Protein AF-A0A8B9LZV0-F1 (afdb_monomer_lite)

Secondary structure (DSSP, 8-state):
--------HHHHHHHHHHHHHHS-HHHHHHHHHHHHHHS-HHHHTTTHHHHHHHHH--TTSSS-TT-TTT--TTT-HHHHHHHHHHHS--

Radius of gyration: 14.06 Å; chains: 1; bounding box: 25×28×47 Å

InterPro domains:
  IPR024129 Sphingomyelin phosphodiesterase 4 [PF14724] (1-89)
  IPR024129 Sphingomyelin phosphodiesterase 4 [PTHR12988] (1-89)

Foldseek 3Di:
DDDPPPQQLVNVLVVLVVCLVVPDLLVSLVVVVVCVVPDDVVSVVSCVVVLCCQAPNDPVRPRVHPPLVPLDCVPCVPSNVSVCVSPDDD

pLDDT: mean 82.22, std 12.01, range [34.97, 91.88]

Organism: NCBI:txid211598

Structure (mmCIF, N/CA/C/O backbone):
data_AF-A0A8B9LZV0-F1
#
_entry.id   AF-A0A8B9LZV0-F1
#
loop_
_atom_site.group_PDB
_atom_site.id
_atom_site.type_symbol
_atom_site.label_atom_id
_atom_site.label_alt_id
_atom_site.label_comp_id
_atom_site.label_asym_id
_atom_site.label_entity_id
_atom_site.label_seq_id
_atom_site.pdbx_PDB_ins_code
_atom_site.Cartn_x
_atom_site.Cartn_y
_atom_site.Cartn_z
_atom_site.occupancy
_atom_site.B_iso_or_equiv
_atom_site.auth_seq_id
_atom_site.auth_comp_id
_atom_site.auth_asym_id
_atom_site.auth_atom_id
_atom_site.pdbx_PDB_model_num
ATOM 1 N N . MET A 1 1 ? 6.625 -1.151 30.426 1.00 34.97 1 MET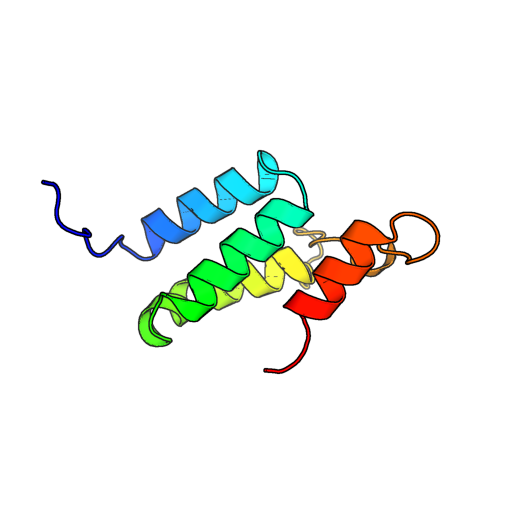 A N 1
ATOM 2 C CA . MET A 1 1 ? 5.848 -1.874 29.399 1.00 34.97 1 MET A CA 1
ATOM 3 C C . MET A 1 1 ? 4.713 -0.951 28.989 1.00 34.97 1 MET A C 1
ATOM 5 O O . MET A 1 1 ? 3.782 -0.786 29.765 1.00 34.97 1 MET A O 1
ATOM 9 N N . ALA A 1 2 ? 4.867 -0.219 27.884 1.00 37.59 2 ALA A N 1
ATOM 10 C CA . ALA A 1 2 ? 3.803 0.638 27.370 1.00 37.59 2 ALA A CA 1
ATOM 11 C C . ALA A 1 2 ? 2.752 -0.281 26.737 1.00 37.59 2 ALA A C 1
ATOM 13 O O . ALA A 1 2 ? 3.104 -1.097 25.888 1.00 37.59 2 ALA A O 1
ATOM 14 N N . GLY A 1 3 ? 1.507 -0.224 27.213 1.00 39.53 3 GLY A N 1
ATOM 15 C CA . GLY A 1 3 ? 0.412 -0.953 26.574 1.00 39.53 3 GLY A CA 1
ATOM 16 C C . GLY A 1 3 ? 0.257 -0.509 25.115 1.00 39.53 3 GLY A C 1
ATOM 17 O O . GLY A 1 3 ? 0.709 0.594 24.787 1.00 39.53 3 GLY A O 1
ATOM 18 N N . PRO A 1 4 ? -0.365 -1.325 24.246 1.00 50.16 4 PRO A N 1
ATOM 19 C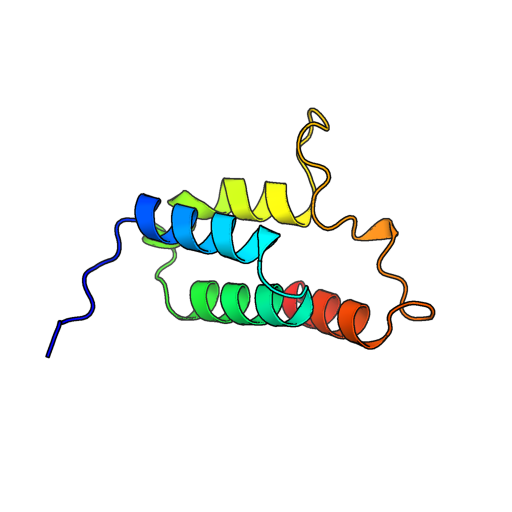 CA . PRO A 1 4 ? -0.723 -0.894 22.905 1.00 50.16 4 PRO A CA 1
ATOM 20 C C . PRO A 1 4 ? -1.759 0.214 23.079 1.00 50.16 4 PRO A C 1
ATOM 22 O O . PRO A 1 4 ? -2.945 -0.018 23.309 1.00 50.16 4 PRO A O 1
ATOM 25 N N . HIS A 1 5 ? -1.265 1.445 23.121 1.00 49.78 5 HIS A N 1
ATOM 26 C CA . HIS A 1 5 ? -2.079 2.635 23.116 1.00 49.78 5 HIS A CA 1
ATOM 27 C C . HIS A 1 5 ? -2.918 2.500 21.852 1.00 49.78 5 HIS A C 1
ATOM 29 O O . HIS A 1 5 ? -2.338 2.392 20.776 1.00 49.78 5 HIS A O 1
ATOM 35 N N . LEU A 1 6 ? -4.245 2.434 21.985 1.00 52.59 6 LEU A N 1
ATOM 36 C CA . LEU A 1 6 ? -5.172 2.623 20.873 1.00 52.59 6 LEU A CA 1
ATOM 37 C C . LEU A 1 6 ? -4.708 3.889 20.145 1.00 52.59 6 LEU A C 1
ATOM 39 O O . LEU A 1 6 ? -4.920 5.006 20.632 1.00 52.59 6 LEU A O 1
ATOM 43 N N . GLN A 1 7 ? -3.920 3.718 19.082 1.00 55.19 7 GLN A N 1
ATOM 44 C CA . GLN A 1 7 ? -3.375 4.820 18.314 1.00 55.19 7 GLN A CA 1
ATOM 45 C C . GLN A 1 7 ? -4.599 5.462 17.697 1.00 55.19 7 GLN A C 1
ATOM 47 O O . GLN A 1 7 ? -5.283 4.826 16.906 1.00 55.19 7 GLN A O 1
ATOM 52 N N . GLN A 1 8 ? -4.912 6.694 18.111 1.00 65.00 8 GLN A N 1
ATOM 53 C CA . GLN A 1 8 ? -5.997 7.440 17.490 1.00 65.00 8 GLN A CA 1
ATOM 54 C C . GLN A 1 8 ? -5.836 7.330 15.965 1.00 65.00 8 GLN A C 1
ATOM 56 O O . GLN A 1 8 ? -4.704 7.461 15.483 1.00 65.00 8 GLN A O 1
ATOM 61 N N . PRO A 1 9 ? -6.918 7.125 15.198 1.00 67.25 9 PRO A N 1
ATOM 62 C CA . PRO A 1 9 ? -6.834 6.935 13.750 1.00 67.25 9 PRO A CA 1
ATOM 63 C C . PRO A 1 9 ? -6.073 8.069 13.043 1.00 67.25 9 PRO A C 1
ATOM 65 O O . PRO A 1 9 ? -5.427 7.853 12.022 1.00 67.25 9 PRO A O 1
ATOM 68 N N . SER A 1 10 ? -6.068 9.270 13.631 1.00 74.50 10 SER A N 1
ATOM 69 C CA . SER A 1 10 ? -5.256 10.417 13.216 1.00 74.50 10 SER A CA 1
ATOM 70 C C . SER A 1 10 ? -3.742 10.187 13.316 1.00 74.50 10 SER A C 1
ATOM 72 O O . SER A 1 10 ? -3.007 10.584 12.414 1.00 74.50 10 SER A O 1
ATOM 74 N N . PHE A 1 11 ? -3.261 9.557 14.388 1.00 81.38 11 PHE A N 1
ATOM 75 C CA . PHE A 1 11 ? -1.844 9.255 14.583 1.00 81.38 11 PHE A CA 1
ATOM 76 C C . PHE A 1 11 ? -1.388 8.136 13.644 1.00 81.38 11 PHE A C 1
ATOM 78 O O . PHE A 1 11 ? -0.351 8.273 13.004 1.00 81.38 11 PHE A O 1
ATOM 85 N N . LEU A 1 12 ? -2.197 7.083 13.487 1.00 83.31 12 LEU A N 1
ATOM 86 C CA . LEU A 1 12 ? -1.926 6.021 12.517 1.00 83.31 12 LEU A CA 1
ATOM 87 C C . LEU A 1 12 ? -1.872 6.570 11.083 1.00 83.31 12 LEU A C 1
ATOM 89 O O . LEU A 1 12 ? -0.918 6.306 10.357 1.00 83.31 12 LEU A O 1
ATOM 93 N N . LEU A 1 13 ? -2.827 7.423 10.704 1.00 84.06 13 LEU A N 1
ATOM 94 C CA . LEU A 1 13 ? -2.815 8.105 9.410 1.00 84.06 13 LEU A CA 1
ATOM 95 C C . LEU A 1 13 ? -1.565 8.979 9.218 1.00 84.06 13 LEU A C 1
ATOM 97 O O . LEU A 1 13 ? -0.996 9.009 8.128 1.00 84.06 13 LEU A O 1
ATOM 101 N N . ALA A 1 14 ? -1.129 9.695 10.258 1.00 85.44 14 ALA A N 1
ATOM 102 C CA . ALA A 1 14 ? 0.080 10.514 10.199 1.00 85.44 14 ALA A CA 1
ATOM 103 C C . ALA A 1 14 ? 1.340 9.659 9.985 1.00 85.44 14 ALA A C 1
ATOM 105 O O . ALA A 1 14 ? 2.175 10.009 9.149 1.00 85.44 14 ALA A O 1
ATOM 106 N N . THR A 1 15 ? 1.450 8.523 10.682 1.00 85.94 15 THR A N 1
ATOM 107 C CA . THR A 1 15 ? 2.541 7.557 10.496 1.00 85.94 15 THR A CA 1
ATOM 108 C C . THR A 1 15 ? 2.538 6.985 9.082 1.00 85.94 15 THR A C 1
ATOM 110 O O . THR A 1 15 ? 3.555 7.071 8.398 1.00 85.94 15 THR A O 1
ATOM 113 N N . LEU A 1 16 ? 1.391 6.503 8.593 1.00 85.88 16 LEU A N 1
ATOM 114 C CA . LEU A 1 16 ? 1.272 5.946 7.241 1.00 85.88 16 LEU A CA 1
ATOM 115 C C . LEU A 1 16 ? 1.605 6.974 6.150 1.00 85.88 16 LEU A C 1
ATOM 117 O O . LEU A 1 16 ? 2.270 6.650 5.165 1.00 85.88 16 LEU A O 1
ATOM 121 N N . LYS A 1 17 ? 1.196 8.236 6.331 1.00 86.69 17 LYS A N 1
ATOM 122 C CA . LYS A 1 17 ? 1.568 9.334 5.426 1.00 86.69 17 LYS A CA 1
ATOM 123 C C . LYS A 1 17 ? 3.072 9.588 5.411 1.00 86.69 17 LYS A C 1
ATOM 125 O O . LYS A 1 17 ? 3.635 9.783 4.336 1.00 86.69 17 LYS A O 1
ATOM 130 N N . ALA A 1 18 ? 3.720 9.590 6.575 1.00 85.94 18 ALA A N 1
ATOM 131 C CA . ALA A 1 18 ? 5.168 9.755 6.661 1.00 85.94 18 ALA A CA 1
ATOM 132 C C . ALA A 1 18 ? 5.900 8.576 5.999 1.00 85.94 18 ALA A C 1
ATOM 134 O O . ALA A 1 18 ? 6.841 8.777 5.229 1.00 85.94 18 ALA A O 1
ATOM 135 N N . ASP A 1 19 ? 5.431 7.355 6.235 1.00 84.56 19 ASP A N 1
ATOM 136 C CA . ASP A 1 19 ? 5.981 6.138 5.642 1.00 84.56 19 ASP A CA 1
ATOM 137 C C . ASP A 1 19 ? 5.815 6.106 4.122 1.00 84.56 19 ASP A C 1
ATOM 139 O O . ASP A 1 19 ? 6.721 5.666 3.413 1.00 84.56 19 ASP A O 1
ATOM 143 N N . CYS A 1 20 ? 4.724 6.675 3.600 1.00 79.00 20 CYS A N 1
ATOM 144 C CA . CYS A 1 20 ? 4.511 6.822 2.164 1.00 79.00 20 CYS A CA 1
ATOM 145 C C . CYS A 1 20 ? 5.631 7.589 1.444 1.00 79.00 20 CYS A C 1
ATOM 147 O O . CYS A 1 20 ? 5.851 7.335 0.262 1.00 79.00 20 CYS A O 1
ATOM 149 N N . VAL A 1 21 ? 6.336 8.497 2.124 1.00 78.31 21 VAL A N 1
ATOM 150 C CA . VAL A 1 21 ? 7.413 9.313 1.531 1.00 78.31 21 VAL A CA 1
ATOM 151 C C . VAL A 1 21 ? 8.800 8.758 1.863 1.00 78.31 21 VAL A C 1
ATOM 153 O O . VAL A 1 21 ? 9.728 8.916 1.075 1.00 78.31 21 VAL A O 1
ATOM 156 N N . ASN A 1 22 ? 8.942 8.094 3.012 1.00 84.94 22 ASN A N 1
ATOM 157 C CA . ASN A 1 22 ? 10.245 7.686 3.537 1.00 84.94 22 ASN A CA 1
ATOM 158 C C . ASN A 1 22 ? 10.613 6.222 3.248 1.00 84.94 22 ASN A C 1
ATOM 160 O O . ASN A 1 22 ? 11.798 5.888 3.266 1.00 84.94 22 ASN A O 1
ATOM 164 N N . LYS A 1 23 ? 9.634 5.341 2.998 1.00 87.31 23 LYS A N 1
ATOM 165 C CA . LYS A 1 23 ? 9.867 3.900 2.806 1.00 87.31 23 LYS A CA 1
ATOM 166 C C . LYS A 1 23 ? 9.801 3.485 1.328 1.00 87.31 23 LYS A C 1
ATOM 168 O O . LYS A 1 23 ? 9.032 4.061 0.553 1.00 87.31 23 LYS A O 1
ATOM 173 N N . PRO A 1 24 ? 10.566 2.454 0.915 1.00 88.75 24 PRO A N 1
ATOM 174 C CA . PRO A 1 24 ? 10.469 1.900 -0.435 1.00 88.75 24 PRO A CA 1
ATOM 175 C C . PRO A 1 24 ? 9.085 1.280 -0.688 1.00 88.75 24 PRO A C 1
ATOM 177 O O . PRO A 1 24 ? 8.395 0.872 0.244 1.00 88.75 24 PRO A O 1
ATOM 180 N N . PHE A 1 25 ? 8.667 1.198 -1.957 1.00 87.69 25 PHE A N 1
ATOM 181 C CA . PHE A 1 25 ? 7.332 0.727 -2.364 1.00 87.69 25 PHE A CA 1
ATOM 182 C C . PHE A 1 25 ? 6.926 -0.618 -1.748 1.00 87.69 25 PHE A C 1
ATOM 184 O O . PHE A 1 25 ? 5.846 -0.725 -1.175 1.00 87.69 25 PHE A O 1
ATOM 191 N N . VAL A 1 26 ? 7.818 -1.608 -1.800 1.00 89.69 26 VAL A N 1
ATOM 192 C CA . VAL A 1 26 ? 7.563 -2.953 -1.262 1.00 89.69 26 VAL A CA 1
ATOM 193 C C . VAL A 1 26 ? 7.269 -2.918 0.239 1.00 89.69 26 VAL A C 1
ATOM 195 O O . VAL A 1 26 ? 6.292 -3.502 0.692 1.00 89.69 26 VAL A O 1
ATOM 198 N N . GLN A 1 27 ? 8.071 -2.171 1.003 1.00 89.00 27 GLN A N 1
ATOM 199 C CA . GLN A 1 27 ? 7.879 -2.044 2.447 1.00 89.00 27 GLN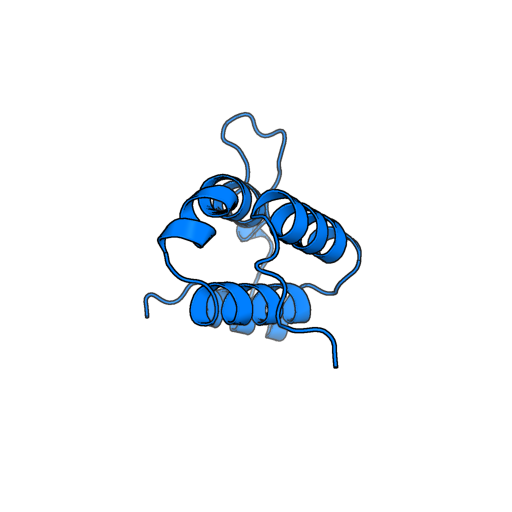 A CA 1
ATOM 200 C C . GLN A 1 27 ? 6.553 -1.352 2.773 1.00 89.00 27 GLN A C 1
ATOM 202 O O . GLN A 1 27 ? 5.853 -1.768 3.687 1.00 89.00 27 GLN A O 1
ATOM 207 N N . ARG A 1 28 ? 6.182 -0.328 1.992 1.00 89.81 28 ARG A N 1
ATOM 208 C CA . ARG A 1 28 ? 4.900 0.370 2.151 1.00 89.81 28 ARG A CA 1
ATOM 209 C C . ARG A 1 28 ? 3.710 -0.570 1.955 1.00 89.81 28 ARG A C 1
ATOM 211 O O . ARG A 1 28 ? 2.764 -0.476 2.724 1.00 89.81 28 ARG A O 1
ATOM 218 N N . CYS A 1 29 ? 3.759 -1.465 0.967 1.00 90.06 29 CYS A N 1
ATOM 219 C CA . CYS A 1 29 ? 2.683 -2.434 0.738 1.00 90.06 29 CYS A CA 1
ATOM 220 C C . CYS A 1 29 ? 2.537 -3.400 1.919 1.00 90.06 29 CYS A C 1
ATOM 222 O O . CYS A 1 29 ? 1.435 -3.548 2.431 1.00 90.06 29 CYS A O 1
ATOM 224 N N . HIS A 1 30 ? 3.641 -3.976 2.404 1.00 89.31 30 HIS A N 1
ATOM 225 C CA . HIS A 1 30 ? 3.604 -4.897 3.545 1.00 89.31 30 HIS A CA 1
ATOM 226 C C . HIS A 1 30 ? 3.165 -4.229 4.853 1.00 89.31 30 HIS A C 1
ATOM 228 O O . HIS A 1 30 ? 2.399 -4.815 5.615 1.00 89.31 30 HIS A O 1
ATOM 234 N N . ASP A 1 31 ? 3.615 -3.000 5.119 1.00 88.81 31 ASP A N 1
ATOM 235 C CA . ASP A 1 31 ? 3.185 -2.260 6.310 1.00 88.81 31 ASP A CA 1
ATOM 236 C C . ASP A 1 31 ? 1.678 -1.950 6.247 1.00 88.81 31 ASP A C 1
ATOM 238 O O . ASP A 1 31 ? 0.980 -2.044 7.255 1.00 88.81 31 ASP A O 1
ATOM 242 N N . LEU A 1 32 ? 1.157 -1.605 5.062 1.00 88.69 32 LEU A N 1
ATOM 243 C CA . LEU A 1 32 ? -0.274 -1.369 4.859 1.00 88.69 32 LEU A CA 1
ATOM 244 C C . LEU A 1 32 ? -1.099 -2.645 4.993 1.00 88.69 32 LEU A C 1
ATOM 246 O O . LEU A 1 32 ? -2.147 -2.609 5.626 1.00 88.69 32 LEU A O 1
ATOM 250 N N . GLU A 1 33 ? -0.628 -3.752 4.429 1.00 88.56 33 GLU A N 1
ATOM 251 C CA . GLU A 1 33 ? -1.240 -5.075 4.570 1.00 88.56 33 GLU A CA 1
ATOM 252 C C . GLU A 1 33 ? -1.348 -5.468 6.047 1.00 88.56 33 GLU A C 1
ATOM 254 O O . GLU A 1 33 ? -2.441 -5.734 6.538 1.00 88.56 33 GLU A O 1
ATOM 259 N N . THR A 1 34 ? -0.241 -5.342 6.782 1.00 88.75 34 THR A N 1
ATOM 260 C CA . THR A 1 34 ? -0.183 -5.598 8.227 1.00 88.75 34 THR A CA 1
ATOM 261 C C . THR A 1 34 ? -1.193 -4.731 8.986 1.00 88.75 34 THR A C 1
ATOM 263 O O . THR A 1 34 ? -1.953 -5.231 9.807 1.00 88.75 34 THR A O 1
ATOM 266 N N . VAL A 1 35 ? -1.280 -3.432 8.676 1.00 86.88 35 VAL A N 1
ATOM 267 C CA . VAL A 1 35 ? -2.266 -2.537 9.306 1.00 86.88 35 VAL A CA 1
ATOM 268 C C . VAL A 1 35 ? -3.706 -2.935 8.966 1.00 86.88 35 VAL A C 1
ATOM 270 O O . VAL A 1 35 ?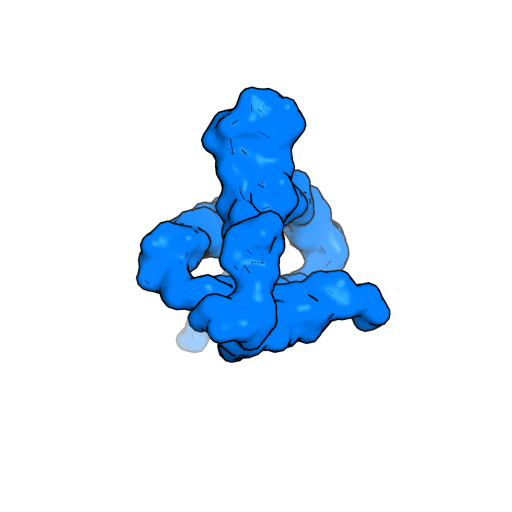 -4.578 -2.859 9.830 1.00 86.88 35 VAL A O 1
ATOM 273 N N . ILE A 1 36 ? -3.986 -3.350 7.732 1.00 87.00 36 ILE A N 1
ATOM 274 C CA . ILE A 1 36 ? -5.328 -3.791 7.329 1.00 87.00 36 ILE A CA 1
ATOM 275 C C . ILE A 1 36 ? -5.727 -5.077 8.070 1.00 87.00 36 ILE A C 1
ATOM 277 O O . ILE A 1 36 ? -6.891 -5.219 8.439 1.00 87.00 36 ILE A O 1
ATOM 281 N N . GLU A 1 37 ? -4.783 -5.982 8.329 1.00 87.31 37 GLU A N 1
ATOM 282 C CA . GLU A 1 37 ? -5.032 -7.224 9.069 1.00 87.31 37 GLU A CA 1
ATOM 283 C C . GLU A 1 37 ? -5.119 -7.020 10.591 1.00 87.31 37 GLU A C 1
ATOM 285 O O . GLU A 1 37 ? -5.943 -7.650 11.258 1.00 87.31 37 GLU A O 1
ATOM 290 N N . GLU A 1 38 ? -4.293 -6.139 11.163 1.00 87.62 38 GLU A N 1
ATOM 291 C CA . GLU A 1 38 ? -4.208 -5.940 12.616 1.00 87.62 38 GLU A CA 1
ATOM 292 C C . GLU A 1 38 ? -5.309 -5.027 13.179 1.00 87.62 38 GLU A C 1
ATOM 294 O O . GLU A 1 38 ? -5.677 -5.152 14.353 1.00 87.62 38 GLU A O 1
ATOM 299 N N . PHE A 1 39 ? -5.848 -4.100 12.379 1.00 84.44 39 PHE A N 1
ATOM 300 C CA . PHE A 1 39 ? -6.818 -3.113 12.858 1.00 84.44 39 PHE A CA 1
ATOM 301 C C . PHE A 1 39 ? -8.264 -3.497 12.514 1.00 84.44 39 PHE A C 1
ATOM 303 O O . PHE A 1 39 ? -8.571 -3.911 11.398 1.00 84.44 39 PHE A O 1
ATOM 310 N N . PRO A 1 40 ? -9.222 -3.300 13.441 1.00 84.25 40 PRO A N 1
ATOM 311 C CA . PRO A 1 40 ? -10.623 -3.578 13.162 1.00 84.25 40 PRO A CA 1
ATOM 312 C C . PRO A 1 40 ? -11.175 -2.603 12.114 1.00 84.25 40 PRO A C 1
ATOM 314 O O . PRO A 1 40 ? -10.844 -1.416 12.117 1.00 84.25 40 PRO A O 1
ATOM 317 N N . ALA A 1 41 ? -12.124 -3.067 11.294 1.00 84.50 41 ALA A N 1
ATOM 318 C CA . ALA A 1 41 ? -12.736 -2.278 10.217 1.00 84.50 41 ALA A CA 1
ATOM 319 C C . ALA A 1 41 ? -13.197 -0.873 10.655 1.00 84.50 41 ALA A C 1
ATOM 321 O O . ALA A 1 41 ? -13.033 0.100 9.926 1.00 84.50 41 ALA A O 1
ATOM 322 N N . LYS A 1 42 ? -13.713 -0.740 11.884 1.00 82.56 42 LYS A N 1
ATOM 323 C CA . LYS A 1 42 ? -14.147 0.544 12.454 1.00 82.56 42 LYS A CA 1
ATOM 324 C C . LYS A 1 42 ? -13.024 1.589 12.529 1.00 82.56 42 LYS A C 1
ATOM 326 O O . LYS A 1 42 ? -13.290 2.766 12.303 1.00 82.56 42 LYS A O 1
ATOM 331 N N . GLU A 1 43 ? -11.806 1.171 12.860 1.00 81.56 43 GLU A N 1
ATOM 332 C CA . GLU A 1 43 ? -10.623 2.040 12.891 1.00 81.56 43 GLU A CA 1
ATOM 333 C C . GLU A 1 43 ? -10.138 2.309 11.458 1.00 81.56 43 GLU A C 1
ATOM 335 O O . GLU A 1 43 ? -9.847 3.453 11.100 1.00 81.56 43 GLU A O 1
ATOM 340 N N . LEU A 1 44 ? -10.159 1.275 10.605 1.00 84.88 44 LEU A N 1
ATOM 341 C CA . LEU A 1 44 ? -9.756 1.371 9.199 1.00 84.88 44 LEU A CA 1
ATOM 342 C C . LEU A 1 44 ? -10.635 2.329 8.386 1.00 84.88 44 LEU A C 1
ATOM 344 O O . LEU A 1 44 ? -10.136 3.019 7.502 1.00 84.88 44 LEU A O 1
ATOM 348 N N . HIS A 1 45 ? -11.926 2.450 8.703 1.00 86.25 45 HIS A N 1
ATOM 349 C CA . HIS A 1 45 ? -12.834 3.379 8.020 1.00 86.25 45 HIS A CA 1
ATOM 350 C C . HIS A 1 45 ? -12.330 4.831 8.033 1.00 86.25 45 HIS A C 1
ATOM 352 O O . HIS A 1 45 ? -12.590 5.571 7.087 1.00 86.25 45 HIS A O 1
ATOM 358 N N . GLY A 1 46 ? -11.601 5.246 9.076 1.00 84.62 46 GLY A N 1
ATOM 359 C CA . GLY A 1 46 ? -11.042 6.597 9.163 1.00 84.62 46 GLY A CA 1
ATOM 360 C C . GLY A 1 46 ? -9.869 6.847 8.212 1.00 84.62 46 GLY A C 1
ATOM 361 O O . GLY A 1 46 ? -9.635 7.988 7.821 1.00 84.62 46 GLY A O 1
ATOM 362 N N . ILE A 1 47 ? -9.144 5.795 7.824 1.00 86.50 47 ILE A N 1
ATOM 363 C CA . ILE A 1 47 ? -7.958 5.884 6.957 1.00 86.50 47 ILE A CA 1
ATOM 364 C C . ILE A 1 47 ? -8.239 5.442 5.523 1.00 86.50 47 ILE A C 1
ATOM 366 O O . ILE A 1 47 ? -7.510 5.830 4.614 1.00 86.50 47 ILE A O 1
ATOM 370 N N . PHE A 1 48 ? -9.299 4.659 5.315 1.00 87.38 48 PHE A N 1
ATOM 371 C CA . PHE A 1 48 ? -9.640 4.059 4.031 1.00 87.38 48 PHE A CA 1
ATOM 372 C C . PHE A 1 48 ? -9.768 5.079 2.888 1.00 87.38 48 PHE A C 1
ATOM 374 O O . PHE A 1 48 ? -9.200 4.826 1.827 1.00 87.38 48 PHE A O 1
ATOM 381 N N . PRO A 1 49 ? -10.415 6.252 3.069 1.00 89.25 49 PRO A N 1
ATOM 382 C CA . PRO A 1 49 ? -10.485 7.254 2.007 1.00 89.25 49 PRO A CA 1
ATOM 383 C C . PRO A 1 49 ? -9.094 7.700 1.547 1.00 89.25 49 PRO A C 1
ATOM 385 O O . PRO A 1 49 ? -8.796 7.678 0.357 1.00 89.25 49 PRO A O 1
ATOM 388 N N . TRP A 1 50 ? -8.209 8.001 2.503 1.00 88.19 50 TRP A N 1
ATOM 389 C CA . TRP A 1 50 ? -6.837 8.387 2.196 1.00 88.19 50 TRP A CA 1
ATOM 390 C C . TRP A 1 50 ? -6.046 7.245 1.549 1.00 88.19 50 TRP A C 1
ATOM 392 O O . TRP A 1 50 ? -5.305 7.489 0.604 1.00 88.19 50 TRP A O 1
ATOM 402 N N . LEU A 1 51 ? -6.208 6.009 2.030 1.00 88.62 51 LEU A N 1
ATOM 403 C CA . LEU A 1 51 ? -5.544 4.832 1.470 1.00 88.62 51 LEU A CA 1
ATOM 404 C C . LEU A 1 51 ? -5.875 4.675 -0.022 1.00 88.62 51 LEU A C 1
ATOM 406 O O . LEU A 1 51 ? -4.975 4.532 -0.848 1.00 88.62 51 LEU A O 1
ATOM 410 N N . VAL A 1 52 ? -7.164 4.759 -0.365 1.00 89.81 52 VAL A N 1
ATOM 411 C CA . VAL A 1 52 ? -7.654 4.668 -1.747 1.00 89.81 52 VAL A CA 1
ATOM 412 C C . VAL A 1 52 ? -7.058 5.784 -2.602 1.00 89.81 52 VAL A C 1
ATOM 414 O O . VAL A 1 52 ? -6.518 5.507 -3.672 1.00 89.81 52 VAL A O 1
ATOM 417 N N . GLU A 1 53 ? -7.081 7.029 -2.123 1.00 90.81 53 GLU A N 1
ATOM 418 C CA . GLU A 1 53 ? -6.473 8.158 -2.836 1.00 90.81 53 GLU A CA 1
ATOM 419 C C . GLU A 1 53 ? -4.955 7.994 -2.997 1.00 90.81 53 GLU A C 1
ATOM 421 O O . GLU A 1 53 ? -4.396 8.325 -4.040 1.00 90.81 53 GLU A O 1
ATOM 426 N N . SER A 1 54 ? -4.263 7.445 -1.999 1.00 88.56 54 SER A N 1
ATOM 427 C CA . SER A 1 54 ? -2.823 7.193 -2.063 1.00 88.56 54 SER A CA 1
ATOM 428 C C . SER A 1 54 ? -2.446 6.078 -3.033 1.00 88.56 54 SER A C 1
ATOM 430 O O . SER A 1 54 ? -1.377 6.163 -3.631 1.00 88.56 54 SER A O 1
ATOM 432 N N . ILE A 1 55 ? -3.298 5.071 -3.226 1.00 89.38 55 ILE A N 1
ATOM 433 C CA . ILE A 1 55 ? -3.053 3.970 -4.166 1.00 89.38 55 ILE A CA 1
ATOM 434 C C . ILE A 1 55 ? -3.444 4.380 -5.590 1.00 89.38 55 ILE A C 1
ATOM 436 O O . ILE A 1 55 ? -2.624 4.313 -6.509 1.00 89.38 55 ILE A O 1
ATOM 440 N N . PHE A 1 56 ? -4.688 4.821 -5.779 1.00 90.06 56 PHE A N 1
ATOM 441 C CA . PHE A 1 56 ? -5.280 5.042 -7.103 1.00 90.06 56 PHE A CA 1
ATOM 442 C C . PHE A 1 56 ? -5.128 6.475 -7.615 1.00 90.06 56 PHE A C 1
ATOM 444 O O . PHE A 1 56 ? -5.206 6.703 -8.823 1.00 90.06 56 PHE A O 1
ATOM 451 N N . GLY A 1 57 ? -4.867 7.420 -6.717 1.00 90.31 57 GLY A N 1
ATOM 452 C CA . GLY A 1 57 ? -4.905 8.848 -6.996 1.00 90.31 57 GLY A CA 1
ATOM 453 C C . GLY A 1 57 ? -6.267 9.467 -6.685 1.00 90.31 57 GLY A C 1
ATOM 454 O O . GLY A 1 57 ? -7.276 8.769 -6.557 1.00 90.31 57 GLY A O 1
ATOM 455 N N . SER A 1 58 ? -6.291 10.792 -6.553 1.00 89.31 58 SER A N 1
ATOM 456 C CA . SER A 1 58 ? -7.523 11.560 -6.365 1.00 89.31 58 SER A CA 1
ATOM 457 C C . SER A 1 58 ? -8.191 11.867 -7.709 1.00 89.31 58 SER A C 1
ATOM 459 O O . SER A 1 58 ? -7.538 11.974 -8.750 1.00 89.31 58 SER A O 1
ATOM 461 N N . LEU A 1 59 ? -9.516 12.034 -7.692 1.00 84.31 59 LEU A N 1
ATOM 462 C CA . LEU A 1 59 ? -10.319 12.381 -8.876 1.00 84.31 59 LEU A CA 1
ATOM 463 C C . LEU A 1 59 ? -9.956 13.757 -9.452 1.00 84.31 59 LEU A C 1
ATOM 465 O O . LEU A 1 59 ? -9.962 13.950 -10.665 1.00 84.31 59 LEU A O 1
ATOM 469 N N . ASP A 1 60 ? -9.626 14.701 -8.576 1.00 87.06 60 ASP A N 1
ATOM 470 C CA . ASP A 1 60 ? -9.117 16.039 -8.896 1.00 87.06 60 ASP A CA 1
ATOM 471 C C . ASP A 1 60 ? -7.672 16.035 -9.429 1.00 87.06 60 ASP A C 1
ATOM 473 O O . ASP A 1 60 ? -7.200 17.059 -9.924 1.00 87.06 60 ASP A O 1
ATOM 477 N N . GLY A 1 61 ? -6.972 14.897 -9.367 1.00 80.94 61 GLY A N 1
ATOM 478 C CA . GLY A 1 61 ? -5.617 14.734 -9.891 1.00 80.94 61 GLY A CA 1
ATOM 479 C C . GLY A 1 61 ? -4.519 15.389 -9.050 1.00 80.94 61 GLY A C 1
ATOM 480 O O . GLY A 1 61 ? -3.365 15.400 -9.479 1.00 80.94 61 GLY A O 1
ATOM 481 N N . ILE A 1 62 ? -4.840 15.919 -7.863 1.00 85.44 62 ILE A N 1
ATOM 482 C CA . ILE A 1 62 ? -3.852 16.473 -6.924 1.00 85.44 62 ILE A CA 1
ATOM 483 C C . ILE A 1 62 ? -2.967 15.352 -6.366 1.00 85.44 62 ILE A C 1
ATOM 485 O O . ILE A 1 62 ? -1.753 15.517 -6.238 1.00 85.44 62 ILE A O 1
ATOM 489 N N . ILE A 1 63 ? -3.560 14.198 -6.055 1.00 85.56 63 ILE A N 1
ATOM 490 C CA . ILE A 1 63 ? -2.846 13.009 -5.595 1.00 85.56 63 ILE A CA 1
ATOM 491 C C . ILE A 1 63 ? -2.669 12.078 -6.795 1.00 85.56 63 IL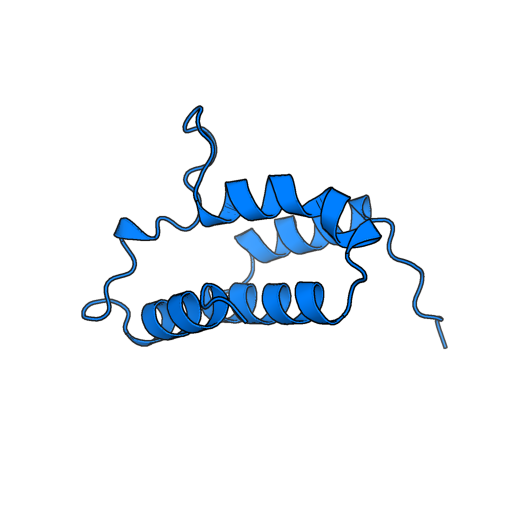E A C 1
ATOM 493 O O . ILE A 1 63 ? -3.634 11.554 -7.338 1.00 85.56 63 ILE A O 1
ATOM 497 N N . VAL A 1 64 ? -1.420 11.849 -7.207 1.00 84.69 64 VAL A N 1
ATOM 498 C CA . VAL A 1 64 ? -1.082 10.978 -8.355 1.00 84.69 64 VAL A CA 1
ATOM 499 C C . VAL A 1 64 ? -1.262 9.479 -8.059 1.00 84.69 64 VAL A C 1
ATOM 501 O O . VAL A 1 64 ? -1.314 8.655 -8.973 1.00 84.69 64 VAL A O 1
ATOM 504 N N . GLY A 1 65 ? -1.357 9.120 -6.780 1.00 88.19 65 GLY A N 1
ATOM 505 C CA . GLY A 1 65 ? -1.406 7.741 -6.313 1.00 88.19 65 GLY A CA 1
ATOM 506 C C . GLY A 1 65 ? -0.055 7.026 -6.430 1.00 88.19 65 GLY A C 1
ATOM 507 O O . GLY A 1 65 ? 1.000 7.651 -6.554 1.00 88.19 65 GLY A O 1
ATOM 508 N N . TRP A 1 66 ? -0.072 5.696 -6.463 1.00 87.75 66 TRP A N 1
ATOM 509 C CA . TRP A 1 66 ? 1.123 4.874 -6.706 1.00 87.75 66 TRP A CA 1
ATOM 510 C C . TRP A 1 66 ? 1.520 4.799 -8.178 1.00 87.75 66 TRP A C 1
ATOM 512 O O . TRP A 1 66 ? 2.514 4.163 -8.518 1.00 87.75 66 TRP A O 1
ATOM 522 N N . ASN A 1 67 ? 0.751 5.447 -9.058 1.00 86.56 67 ASN A N 1
ATOM 523 C CA . ASN A 1 67 ? 0.938 5.385 -10.500 1.00 86.56 67 ASN A CA 1
ATOM 524 C C . ASN A 1 67 ? 1.030 3.929 -10.992 1.00 86.56 67 ASN A C 1
ATOM 526 O O . ASN A 1 67 ? 1.972 3.537 -11.682 1.00 86.56 67 ASN A O 1
ATOM 530 N N . LEU A 1 68 ? 0.017 3.126 -10.644 1.00 84.81 68 LEU A N 1
ATOM 531 C CA . LEU A 1 68 ? -0.078 1.702 -10.997 1.00 84.81 68 LEU A CA 1
ATOM 532 C C . LEU A 1 68 ? 0.095 1.438 -12.506 1.00 84.81 68 LEU A C 1
ATOM 534 O O . LEU A 1 68 ? 0.531 0.365 -12.900 1.00 84.81 68 LEU A O 1
ATOM 538 N N . ARG A 1 69 ? -0.173 2.432 -13.367 1.00 83.31 69 ARG A N 1
ATOM 539 C CA . ARG A 1 69 ? 0.078 2.348 -14.819 1.00 83.31 69 ARG A CA 1
ATOM 540 C C . ARG A 1 69 ? 1.563 2.225 -15.181 1.00 83.31 69 ARG A C 1
ATOM 542 O O . ARG A 1 69 ? 1.889 1.652 -16.219 1.00 83.31 69 ARG A O 1
ATOM 549 N N . CYS A 1 70 ? 2.452 2.779 -14.361 1.00 82.56 70 CYS A N 1
ATOM 550 C CA . CYS A 1 70 ? 3.902 2.688 -14.530 1.00 82.56 70 CYS A CA 1
ATOM 551 C C . CYS A 1 70 ? 4.499 1.420 -13.903 1.00 82.56 70 CYS A C 1
ATOM 553 O O . CYS A 1 70 ? 5.621 1.051 -14.251 1.00 82.56 70 CYS A O 1
ATOM 555 N N . LEU A 1 71 ? 3.761 0.731 -13.026 1.00 83.19 71 LEU A N 1
ATOM 556 C CA . LEU A 1 71 ? 4.144 -0.578 -12.500 1.00 83.19 71 LEU A CA 1
ATOM 557 C C . LEU A 1 71 ? 3.981 -1.627 -13.604 1.00 83.19 71 LEU A C 1
ATOM 559 O O . LEU A 1 71 ? 2.896 -2.131 -13.877 1.00 83.19 71 LEU A O 1
ATOM 563 N N . GLN A 1 72 ? 5.089 -1.933 -14.274 1.00 80.44 72 GLN A N 1
ATOM 564 C CA . GLN A 1 72 ? 5.146 -2.922 -15.345 1.00 80.44 72 GLN A CA 1
ATOM 565 C C . GLN A 1 72 ? 6.038 -4.086 -14.924 1.00 80.44 72 GLN A C 1
ATOM 567 O O . GLN A 1 72 ? 7.201 -3.876 -14.580 1.00 80.44 72 GLN A O 1
ATOM 572 N N . GLY A 1 73 ? 5.543 -5.320 -15.050 1.00 76.69 73 GLY A N 1
ATOM 573 C CA . GLY A 1 73 ? 6.286 -6.527 -14.661 1.00 76.69 73 GLY A CA 1
ATOM 574 C C . GLY A 1 73 ? 7.610 -6.750 -15.406 1.00 76.69 73 GLY A C 1
ATOM 575 O O . GLY A 1 73 ? 8.447 -7.515 -14.943 1.00 76.69 73 GLY A O 1
ATOM 576 N N . ARG A 1 74 ? 7.838 -6.071 -16.539 1.00 72.31 74 ARG A N 1
ATOM 577 C CA . ARG A 1 74 ? 9.121 -6.112 -17.267 1.00 72.31 74 ARG A CA 1
ATOM 578 C C . ARG A 1 74 ? 10.149 -5.104 -16.756 1.00 72.31 74 ARG A C 1
ATOM 580 O O . ARG A 1 74 ? 11.340 -5.343 -16.911 1.00 72.31 74 ARG A O 1
ATOM 587 N N . THR A 1 75 ? 9.690 -3.995 -16.185 1.00 79.44 75 THR A N 1
ATOM 588 C CA . THR A 1 75 ? 10.552 -2.901 -15.720 1.00 79.44 75 THR A CA 1
ATOM 589 C C . THR A 1 75 ? 10.855 -3.064 -14.236 1.00 79.44 75 THR A C 1
ATOM 591 O O . THR A 1 75 ? 12.015 -3.021 -13.848 1.00 79.44 75 THR A O 1
ATOM 594 N N . ASN A 1 76 ? 9.822 -3.336 -13.431 1.00 81.62 76 ASN A N 1
ATOM 595 C CA . ASN A 1 76 ? 9.911 -3.505 -11.982 1.00 81.62 76 ASN A CA 1
ATOM 596 C C . ASN A 1 76 ? 9.169 -4.787 -11.559 1.00 81.62 76 ASN A C 1
ATOM 598 O O . ASN A 1 76 ? 8.065 -4.709 -11.018 1.00 81.62 76 ASN A O 1
ATOM 602 N N . PRO A 1 77 ? 9.734 -5.981 -11.825 1.00 85.94 77 PRO A N 1
ATOM 603 C CA . PRO A 1 77 ? 9.059 -7.257 -11.570 1.00 85.94 77 PRO A CA 1
ATOM 604 C C . PRO A 1 77 ? 8.683 -7.449 -10.096 1.00 85.94 77 PRO A C 1
ATOM 606 O O . PRO A 1 77 ? 7.578 -7.894 -9.800 1.00 85.94 77 PRO A O 1
ATOM 609 N N . THR A 1 78 ? 9.570 -7.069 -9.172 1.00 88.38 78 THR A N 1
ATOM 610 C CA . THR A 1 78 ? 9.342 -7.219 -7.728 1.00 88.38 78 THR A CA 1
ATOM 611 C C . THR A 1 78 ? 8.220 -6.313 -7.229 1.00 88.38 78 THR A C 1
ATOM 613 O O . THR A 1 78 ? 7.296 -6.788 -6.579 1.00 88.38 78 THR A O 1
ATOM 616 N N . GLU A 1 79 ? 8.264 -5.019 -7.558 1.00 88.88 79 GLU A N 1
ATOM 617 C CA . GLU A 1 79 ? 7.227 -4.067 -7.139 1.00 88.88 79 GLU A CA 1
ATOM 618 C C . GLU A 1 79 ? 5.872 -4.415 -7.756 1.00 88.88 79 GLU A C 1
ATOM 620 O O . GLU A 1 79 ? 4.850 -4.339 -7.084 1.00 88.88 79 GLU A O 1
ATOM 625 N N . TYR A 1 80 ? 5.866 -4.858 -9.016 1.00 89.88 80 TYR A N 1
ATOM 626 C CA . TYR A 1 80 ? 4.657 -5.312 -9.691 1.00 89.88 80 TYR A CA 1
ATOM 627 C C . TYR A 1 80 ? 4.036 -6.531 -8.998 1.00 89.88 80 TYR A C 1
ATOM 629 O O . TYR A 1 80 ? 2.836 -6.539 -8.746 1.00 89.88 80 TYR A O 1
ATOM 637 N N . SER A 1 81 ? 4.845 -7.536 -8.646 1.00 90.44 81 SER A N 1
ATOM 638 C CA . SER A 1 81 ? 4.362 -8.724 -7.932 1.00 90.44 81 SER A CA 1
ATOM 639 C C . SER A 1 81 ? 3.788 -8.376 -6.560 1.00 90.44 81 SER A C 1
ATOM 641 O O . SER A 1 81 ? 2.749 -8.908 -6.190 1.00 90.44 81 SER A O 1
ATOM 643 N N . VAL A 1 82 ? 4.448 -7.483 -5.819 1.00 91.88 82 VAL A N 1
ATOM 644 C CA . VAL A 1 82 ? 3.991 -7.054 -4.489 1.00 91.88 82 VAL A CA 1
ATOM 645 C C . VAL A 1 82 ? 2.702 -6.239 -4.587 1.00 91.88 82 VAL A C 1
ATOM 647 O O . VAL A 1 82 ? 1.785 -6.453 -3.805 1.00 91.88 82 VAL A O 1
ATOM 650 N N . ALA A 1 83 ? 2.595 -5.344 -5.573 1.00 90.31 83 ALA A N 1
ATOM 651 C CA . ALA A 1 83 ? 1.366 -4.591 -5.810 1.00 90.31 83 ALA A CA 1
ATOM 652 C C . ALA A 1 83 ? 0.187 -5.511 -6.156 1.00 90.31 83 ALA A C 1
ATOM 654 O O . ALA A 1 83 ? -0.926 -5.258 -5.711 1.00 90.31 83 ALA A O 1
ATOM 655 N N . LEU A 1 84 ? 0.423 -6.559 -6.952 1.00 89.88 84 LEU A N 1
ATOM 656 C CA . LEU A 1 84 ? -0.607 -7.542 -7.279 1.00 89.88 84 LEU A CA 1
ATOM 657 C C . LEU A 1 84 ? -1.057 -8.325 -6.050 1.00 89.88 84 LEU A C 1
ATOM 659 O O . LEU A 1 84 ? -2.256 -8.453 -5.856 1.00 89.88 84 LEU A O 1
ATOM 663 N N . ASP A 1 85 ? -0.119 -8.808 -5.234 1.00 90.69 85 ASP A N 1
ATOM 664 C CA . ASP A 1 85 ? -0.446 -9.560 -4.017 1.00 90.69 85 ASP A CA 1
ATOM 665 C C . ASP A 1 85 ? -1.246 -8.708 -3.021 1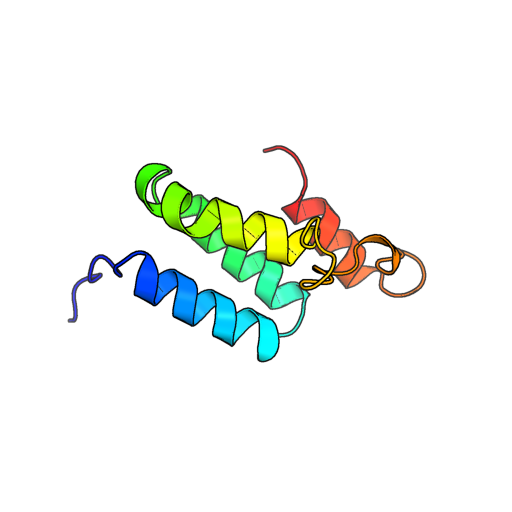.00 90.69 85 ASP A C 1
ATOM 667 O O . ASP A 1 85 ? -2.250 -9.162 -2.482 1.00 90.69 85 ASP A O 1
ATOM 671 N N . PHE A 1 86 ? -0.865 -7.438 -2.862 1.00 90.62 86 PHE A N 1
ATOM 672 C CA . PHE A 1 86 ? -1.568 -6.485 -2.003 1.00 90.62 86 PHE A CA 1
ATOM 673 C C . PHE A 1 86 ? -2.976 -6.118 -2.509 1.00 90.62 86 PHE A C 1
ATOM 675 O O . PHE A 1 86 ? -3.876 -5.872 -1.710 1.00 90.62 86 PHE A O 1
ATOM 682 N N . LEU A 1 87 ? -3.172 -6.023 -3.829 1.00 89.38 87 LEU A N 1
ATOM 683 C CA . LEU A 1 87 ? -4.462 -5.660 -4.437 1.00 89.38 87 LEU A CA 1
ATOM 684 C C . LEU A 1 87 ? -5.376 -6.867 -4.690 1.00 89.38 87 LEU A C 1
ATOM 686 O O . LEU A 1 87 ? -6.512 -6.678 -5.135 1.00 89.38 87 LEU A O 1
ATOM 690 N N . ASP A 1 88 ? -4.887 -8.084 -4.461 1.00 88.06 88 ASP A N 1
ATOM 691 C CA . ASP A 1 88 ? -5.659 -9.303 -4.653 1.00 88.06 88 ASP A CA 1
ATOM 692 C C . ASP A 1 88 ? -6.833 -9.351 -3.654 1.00 88.06 88 ASP A C 1
ATOM 694 O O . ASP A 1 88 ? -6.650 -9.082 -2.463 1.00 88.06 88 ASP A O 1
ATOM 698 N N . PRO A 1 89 ? -8.066 -9.642 -4.110 1.00 77.81 89 PRO A N 1
ATOM 699 C CA . PRO A 1 89 ? -9.215 -9.735 -3.221 1.00 77.81 89 PRO A CA 1
ATOM 700 C C . PRO A 1 89 ? -9.103 -10.980 -2.327 1.00 77.81 89 PRO A C 1
ATOM 702 O O . PRO A 1 89 ? -9.396 -12.091 -2.771 1.00 77.81 89 PRO A O 1
ATOM 705 N N . ARG A 1 90 ? -8.715 -10.771 -1.065 1.00 64.62 90 ARG A N 1
ATOM 706 C CA . ARG A 1 90 ? -8.680 -11.790 -0.004 1.00 64.62 90 ARG A CA 1
ATOM 707 C C . ARG A 1 90 ? -9.965 -11.845 0.822 1.00 64.62 90 ARG A C 1
ATOM 709 O O . ARG A 1 90 ? -10.626 -10.792 0.984 1.00 64.62 90 ARG A O 1
#

Sequence (90 aa):
MAGPHLQQPSFLLATLKADCVNKPFVQRCHDLETVIEEFPAKELHGIFPWLVESIFGSLDGIIVGWNLRCLQGRTNPTEYSVALDFLDPR